Protein AF-A0A3K0WCW9-F1 (afdb_monomer_lite)

Sequence (124 aa):
MSNPCPSTFLDKNRIIAAELNITNNEKKYSPGSNFAKWMLQEIKRLIANIMSGSRSVNTEILNYFHPMPGTENNGNRTWMAATGEDEYIEIKQTGDKSFNITLVGRDKRLRKETPYSGVAVATI

Structure (mmCIF, N/CA/C/O backbone):
data_AF-A0A3K0WCW9-F1
#
_entry.id   AF-A0A3K0WCW9-F1
#
loop_
_atom_site.group_PDB
_atom_site.id
_atom_site.type_symbol
_atom_site.label_atom_id
_atom_site.label_alt_id
_atom_site.label_comp_id
_atom_site.label_asym_id
_atom_site.label_entity_id
_atom_site.label_seq_id
_atom_site.pdbx_PDB_ins_code
_atom_site.Cartn_x
_atom_site.Cartn_y
_atom_site.Cartn_z
_atom_site.occupancy
_atom_site.B_iso_or_equiv
_atom_site.auth_seq_id
_atom_site.auth_comp_id
_atom_site.auth_asym_id
_atom_site.auth_atom_id
_atom_site.pdbx_PDB_model_num
ATOM 1 N N . MET A 1 1 ? -2.046 -29.946 -18.911 1.00 36.81 1 MET A N 1
ATOM 2 C CA . MET A 1 1 ? -2.259 -28.508 -18.647 1.00 36.81 1 MET A CA 1
ATOM 3 C C . MET A 1 1 ? -1.530 -28.182 -17.363 1.00 36.81 1 MET A C 1
ATOM 5 O O . MET A 1 1 ? -1.885 -28.724 -16.326 1.00 36.81 1 MET A O 1
ATOM 9 N N . SER A 1 2 ? -0.439 -27.431 -17.455 1.00 39.22 2 SER A N 1
ATOM 10 C CA . SER A 1 2 ? 0.373 -27.057 -16.299 1.00 39.22 2 SER A CA 1
ATOM 11 C C . SER A 1 2 ? -0.433 -26.092 -15.434 1.00 39.22 2 SER A C 1
ATOM 13 O O . SER A 1 2 ? -0.865 -25.055 -15.933 1.00 39.22 2 SER A O 1
ATOM 15 N N . ASN A 1 3 ? -0.665 -26.444 -14.168 1.00 33.50 3 ASN A N 1
ATOM 16 C CA . ASN A 1 3 ? -1.184 -25.508 -13.173 1.00 33.50 3 ASN A CA 1
ATOM 17 C C . ASN A 1 3 ? -0.307 -24.247 -13.208 1.00 33.50 3 ASN A C 1
ATOM 19 O O . ASN A 1 3 ? 0.907 -24.385 -13.025 1.00 33.50 3 ASN A O 1
ATOM 23 N N . PRO A 1 4 ? -0.852 -23.040 -13.445 1.00 46.59 4 PRO A N 1
ATOM 24 C CA . PRO A 1 4 ? -0.078 -21.841 -13.193 1.00 46.59 4 PRO A CA 1
ATOM 25 C C . PRO A 1 4 ? 0.232 -21.856 -11.696 1.00 46.59 4 PRO A C 1
ATOM 27 O O . PRO A 1 4 ? -0.680 -21.920 -10.869 1.00 46.59 4 PRO A O 1
ATOM 30 N N . CYS A 1 5 ? 1.522 -21.910 -11.355 1.00 45.34 5 CYS A N 1
ATOM 31 C CA . CYS A 1 5 ? 2.004 -21.776 -9.985 1.00 45.34 5 CYS A CA 1
ATOM 32 C C . CYS A 1 5 ? 1.230 -20.658 -9.273 1.00 45.34 5 CYS A C 1
ATOM 34 O O . CYS A 1 5 ? 0.924 -19.652 -9.921 1.00 45.34 5 CYS A O 1
ATOM 36 N N . PRO A 1 6 ? 0.926 -20.782 -7.967 1.00 50.38 6 PRO A N 1
ATOM 37 C CA . PRO A 1 6 ? 0.345 -19.672 -7.231 1.00 50.38 6 PRO A CA 1
ATOM 38 C C . PRO A 1 6 ? 1.286 -18.478 -7.388 1.00 50.38 6 PRO A C 1
ATOM 40 O O . PRO A 1 6 ? 2.411 -18.496 -6.891 1.00 50.38 6 PRO A O 1
ATOM 43 N N . SER A 1 7 ? 0.841 -17.488 -8.163 1.00 56.78 7 SER A N 1
ATOM 44 C CA . SER A 1 7 ? 1.615 -16.298 -8.510 1.00 56.78 7 SER A CA 1
ATOM 45 C C . SER A 1 7 ? 2.150 -15.687 -7.221 1.00 56.78 7 SER A C 1
ATOM 47 O O . SER A 1 7 ? 1.362 -15.363 -6.320 1.00 56.78 7 SER A O 1
ATOM 49 N N . THR A 1 8 ? 3.469 -15.578 -7.116 1.00 68.50 8 THR A N 1
ATOM 50 C CA . THR A 1 8 ? 4.125 -15.030 -5.933 1.00 68.50 8 THR A CA 1
ATOM 51 C C . THR A 1 8 ? 3.798 -13.541 -5.786 1.00 68.50 8 THR A C 1
ATOM 53 O O . THR A 1 8 ? 3.226 -12.917 -6.683 1.00 68.50 8 THR A O 1
ATOM 56 N N . PHE A 1 9 ? 4.160 -12.949 -4.642 1.00 68.81 9 PHE A N 1
ATOM 57 C CA . PHE A 1 9 ? 4.037 -11.504 -4.413 1.00 68.81 9 PHE A CA 1
ATOM 58 C C . PHE A 1 9 ? 4.607 -10.696 -5.596 1.00 68.81 9 PHE A C 1
ATOM 60 O O . PHE A 1 9 ? 3.964 -9.781 -6.107 1.00 68.81 9 PHE A O 1
ATOM 67 N N . LEU A 1 10 ? 5.809 -11.062 -6.042 1.00 74.06 10 LEU A N 1
ATOM 68 C CA . LEU A 1 10 ? 6.546 -10.337 -7.074 1.00 74.06 10 LEU A CA 1
ATOM 69 C C . LEU A 1 10 ? 5.910 -10.491 -8.457 1.00 74.06 10 LEU A C 1
ATOM 71 O O . LEU A 1 10 ? 5.898 -9.533 -9.223 1.00 74.06 10 LEU A O 1
ATOM 75 N N . ASP A 1 11 ? 5.319 -11.650 -8.755 1.00 77.25 11 ASP A N 1
ATOM 76 C CA . ASP A 1 11 ? 4.668 -11.883 -10.048 1.00 77.25 11 ASP A CA 1
ATOM 77 C C . ASP A 1 11 ? 3.465 -10.951 -10.244 1.00 77.25 11 ASP A C 1
ATOM 79 O O . ASP A 1 11 ? 3.306 -10.358 -11.308 1.00 77.25 11 ASP A O 1
ATOM 83 N N . LYS A 1 12 ? 2.652 -10.744 -9.196 1.00 76.62 12 LYS A N 1
ATOM 84 C CA . LYS A 1 12 ? 1.528 -9.792 -9.245 1.00 76.62 12 LYS A CA 1
ATOM 85 C C . LYS A 1 12 ? 2.006 -8.351 -9.354 1.00 76.62 12 LYS A C 1
ATOM 87 O O . LYS A 1 12 ? 1.451 -7.596 -10.146 1.00 76.62 12 LYS A O 1
ATOM 92 N N . ASN A 1 13 ? 3.044 -7.984 -8.600 1.00 80.38 13 ASN A N 1
ATOM 93 C CA . ASN A 1 13 ? 3.609 -6.640 -8.678 1.00 80.38 13 ASN A CA 1
ATOM 94 C C . ASN A 1 13 ? 4.095 -6.320 -10.096 1.00 80.38 13 ASN A C 1
ATOM 96 O O . ASN A 1 13 ? 3.825 -5.237 -10.598 1.00 80.38 13 ASN A O 1
ATOM 100 N N . ARG A 1 14 ? 4.745 -7.275 -10.770 1.00 81.06 14 ARG A N 1
ATOM 101 C CA . ARG A 1 14 ? 5.211 -7.112 -12.154 1.00 81.06 14 ARG A CA 1
ATOM 102 C C . ARG A 1 14 ? 4.067 -6.967 -13.152 1.00 81.06 14 ARG A C 1
ATOM 104 O O . ARG A 1 14 ? 4.167 -6.140 -14.051 1.00 81.06 14 ARG A O 1
ATOM 111 N N . ILE A 1 15 ? 2.972 -7.713 -12.977 1.00 82.00 15 ILE A N 1
ATOM 112 C CA . ILE A 1 15 ? 1.761 -7.558 -13.803 1.00 82.00 15 ILE A CA 1
ATOM 113 C C . ILE A 1 15 ? 1.181 -6.149 -13.631 1.00 82.00 15 ILE A C 1
ATOM 115 O O . ILE A 1 15 ? 0.992 -5.446 -14.618 1.00 82.00 15 ILE A O 1
ATOM 119 N N . ILE A 1 16 ? 0.988 -5.699 -12.389 1.00 79.19 16 ILE A N 1
ATOM 120 C CA . ILE A 1 16 ? 0.469 -4.354 -12.093 1.00 79.19 16 ILE A CA 1
ATOM 121 C C . ILE A 1 16 ? 1.429 -3.278 -12.618 1.00 79.19 16 ILE A C 1
ATOM 123 O O . ILE A 1 16 ? 1.005 -2.285 -13.203 1.00 79.19 16 ILE A O 1
ATOM 127 N N . ALA A 1 17 ? 2.738 -3.473 -12.455 1.00 80.94 17 ALA A N 1
ATOM 128 C CA . ALA A 1 17 ? 3.747 -2.559 -12.970 1.00 80.94 17 ALA A CA 1
ATOM 129 C C . ALA A 1 17 ? 3.700 -2.453 -14.501 1.00 80.94 17 ALA A C 1
ATOM 131 O O . ALA A 1 17 ? 3.877 -1.357 -15.035 1.00 80.94 17 ALA A O 1
ATOM 132 N N . ALA A 1 18 ? 3.418 -3.553 -15.203 1.00 83.12 18 ALA A N 1
ATOM 133 C CA . ALA A 1 18 ? 3.206 -3.551 -16.644 1.00 83.12 18 ALA A CA 1
ATOM 134 C C . ALA A 1 18 ? 1.904 -2.826 -17.032 1.00 83.12 18 ALA A C 1
ATOM 136 O O . ALA A 1 18 ? 1.937 -1.968 -17.912 1.00 83.12 18 ALA A O 1
ATOM 137 N N . GLU A 1 19 ? 0.788 -3.097 -16.347 1.00 83.50 19 GLU A N 1
ATOM 138 C CA . GLU A 1 19 ? -0.504 -2.422 -16.571 1.00 83.50 19 GLU A CA 1
ATOM 139 C C . GLU A 1 19 ? -0.410 -0.904 -16.360 1.00 83.50 19 GLU A C 1
ATOM 141 O O . GLU A 1 19 ? -0.919 -0.116 -17.156 1.00 83.50 19 GLU A O 1
ATOM 146 N N . LEU A 1 20 ? 0.304 -0.482 -15.315 1.00 81.69 20 LEU A N 1
ATOM 147 C CA . LEU A 1 20 ? 0.560 0.923 -14.996 1.00 81.69 20 LEU A CA 1
ATOM 148 C C . LEU A 1 20 ? 1.706 1.533 -15.817 1.00 81.69 20 LEU A C 1
ATOM 150 O O . LEU A 1 20 ? 2.051 2.702 -15.620 1.00 81.69 20 LEU A O 1
ATOM 154 N N . ASN A 1 21 ? 2.302 0.761 -16.729 1.00 85.19 21 ASN A N 1
ATOM 155 C CA . ASN A 1 21 ? 3.412 1.168 -17.580 1.00 85.19 21 ASN A CA 1
ATOM 156 C C . ASN A 1 21 ? 4.586 1.788 -16.788 1.00 85.19 21 ASN A C 1
ATOM 158 O O . ASN A 1 21 ? 5.186 2.790 -17.196 1.00 85.19 21 ASN A O 1
ATOM 162 N N . ILE A 1 22 ? 4.889 1.212 -15.621 1.00 83.81 22 ILE A N 1
ATOM 163 C CA . ILE A 1 22 ? 5.895 1.711 -14.677 1.00 83.81 22 ILE A CA 1
ATOM 164 C C . ILE A 1 22 ? 7.288 1.689 -15.294 1.00 83.81 22 ILE A C 1
ATOM 166 O O . ILE A 1 22 ? 8.022 2.655 -15.118 1.00 83.81 22 ILE A O 1
ATOM 170 N N . THR A 1 23 ? 7.646 0.651 -16.053 1.00 80.69 23 THR A N 1
ATOM 171 C CA . THR A 1 23 ? 8.964 0.538 -16.704 1.00 80.69 23 THR A CA 1
ATOM 172 C C . THR A 1 23 ? 9.267 1.752 -17.585 1.00 80.69 23 THR A C 1
ATOM 174 O O . THR A 1 23 ? 10.364 2.298 -17.538 1.00 80.69 23 THR A O 1
ATOM 177 N N . ASN A 1 24 ? 8.269 2.260 -18.314 1.00 84.81 24 ASN A N 1
ATOM 178 C CA . ASN A 1 24 ? 8.424 3.457 -19.146 1.00 84.81 24 ASN A CA 1
ATOM 179 C C . ASN A 1 24 ? 8.270 4.775 -18.358 1.00 84.81 24 ASN A C 1
ATOM 181 O O . ASN A 1 24 ? 8.485 5.854 -18.904 1.00 84.81 24 ASN A O 1
ATOM 185 N N . ASN A 1 25 ? 7.906 4.706 -17.075 1.00 84.56 25 ASN A N 1
ATOM 186 C CA . ASN A 1 25 ? 7.661 5.846 -16.190 1.00 84.56 25 ASN A CA 1
ATOM 187 C C . ASN A 1 25 ? 8.431 5.727 -14.865 1.00 84.56 25 ASN A C 1
ATOM 189 O O . ASN A 1 25 ? 7.993 6.259 -13.845 1.00 84.56 25 ASN A O 1
ATOM 193 N N . GLU A 1 26 ? 9.590 5.064 -14.863 1.00 81.31 26 GLU A N 1
ATOM 194 C CA . GLU A 1 26 ? 10.324 4.687 -13.646 1.00 81.31 26 GLU A CA 1
ATOM 195 C C . GLU A 1 26 ? 10.552 5.882 -12.704 1.00 81.31 26 GLU A C 1
ATOM 197 O O . GLU A 1 26 ? 10.304 5.802 -11.502 1.00 81.31 26 GLU A O 1
ATOM 202 N N . LYS A 1 27 ? 10.902 7.053 -13.257 1.00 83.62 27 LYS A N 1
ATOM 203 C CA . LYS A 1 27 ? 11.072 8.297 -12.485 1.00 83.62 27 LYS A CA 1
ATOM 204 C C . LYS A 1 27 ? 9.819 8.696 -11.704 1.00 83.62 27 LYS A C 1
ATOM 206 O O . LYS A 1 27 ? 9.943 9.140 -10.562 1.00 83.62 27 LYS A O 1
ATOM 211 N N . LYS A 1 28 ? 8.631 8.551 -12.305 1.00 86.25 28 LYS A N 1
ATOM 212 C CA . LYS A 1 28 ? 7.347 8.880 -11.672 1.00 86.25 28 LYS A CA 1
ATOM 213 C C . LYS A 1 28 ? 7.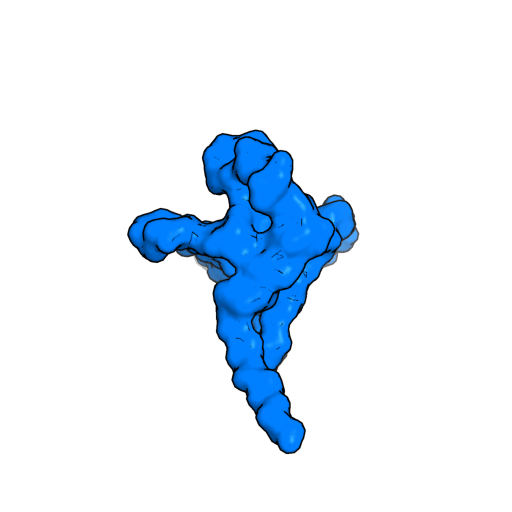063 7.943 -10.508 1.00 86.25 28 LYS A C 1
ATOM 215 O O . LYS A 1 28 ? 6.553 8.416 -9.509 1.00 86.25 28 LYS A O 1
ATOM 220 N N . TYR A 1 29 ? 7.361 6.654 -10.629 1.00 82.62 29 TYR A N 1
ATOM 221 C CA . TYR A 1 29 ? 6.973 5.671 -9.615 1.00 82.62 29 TYR A CA 1
ATOM 222 C C . TYR A 1 29 ? 8.044 5.443 -8.550 1.00 82.62 29 TYR A C 1
ATOM 224 O O . TYR A 1 29 ? 7.682 5.066 -7.443 1.00 82.62 29 TYR A O 1
ATOM 232 N N . SER A 1 30 ? 9.311 5.775 -8.828 1.00 79.50 30 SER A N 1
ATOM 233 C CA . SER A 1 30 ? 10.441 5.559 -7.916 1.00 79.50 30 SER A CA 1
ATOM 234 C C . SER A 1 30 ? 10.139 5.938 -6.449 1.00 79.50 30 SER A C 1
ATOM 236 O O . SER A 1 30 ? 9.481 6.957 -6.212 1.00 79.50 30 SER A O 1
ATOM 238 N N . PRO A 1 31 ? 10.654 5.214 -5.435 1.00 70.81 31 PRO A N 1
ATOM 239 C CA . PRO A 1 31 ? 10.308 5.407 -4.020 1.00 70.81 31 PRO A CA 1
ATOM 240 C C . PRO A 1 31 ? 10.601 6.816 -3.481 1.00 70.81 31 PRO A C 1
ATOM 242 O O . PRO A 1 31 ? 10.023 7.247 -2.484 1.00 70.81 31 PRO A O 1
ATOM 245 N N . GLY A 1 32 ? 11.498 7.558 -4.141 1.00 74.38 32 GLY A N 1
ATOM 246 C CA . GLY A 1 32 ? 11.827 8.949 -3.820 1.00 74.38 32 GLY A CA 1
ATOM 247 C C . GLY A 1 32 ? 10.983 10.003 -4.547 1.00 74.38 32 GLY A C 1
ATOM 248 O O . GLY A 1 32 ? 11.043 11.183 -4.177 1.00 74.38 32 GLY A O 1
ATOM 249 N N . SER A 1 33 ? 10.208 9.605 -5.556 1.00 83.75 33 SER A N 1
ATOM 250 C CA . SER A 1 33 ? 9.380 10.497 -6.366 1.00 83.75 33 SER A CA 1
ATOM 251 C C . SER A 1 33 ? 8.284 11.179 -5.545 1.00 83.75 33 SER A C 1
ATOM 253 O O . SER A 1 33 ? 7.821 10.678 -4.516 1.00 83.75 33 SER A O 1
ATOM 255 N N . ASN A 1 34 ? 7.820 12.331 -6.032 1.00 89.19 34 ASN A N 1
ATOM 256 C CA . ASN A 1 34 ? 6.675 13.017 -5.432 1.00 89.19 34 ASN A CA 1
ATOM 257 C C . ASN A 1 34 ? 5.411 12.155 -5.478 1.00 89.19 34 ASN A C 1
ATOM 259 O O . ASN A 1 34 ? 4.622 12.187 -4.540 1.00 89.19 34 ASN A O 1
ATOM 263 N N . PHE A 1 35 ? 5.240 11.358 -6.533 1.00 86.12 35 PHE A N 1
ATOM 264 C CA . PHE A 1 35 ? 4.069 10.510 -6.694 1.00 86.12 35 PHE A CA 1
ATOM 265 C C . PHE A 1 35 ? 4.084 9.313 -5.730 1.00 86.12 35 PHE A C 1
ATOM 267 O O . PHE A 1 35 ? 3.073 9.071 -5.082 1.00 86.12 35 PHE A O 1
ATOM 274 N N . ALA A 1 36 ? 5.218 8.630 -5.527 1.00 82.19 36 ALA A N 1
ATOM 275 C CA . ALA A 1 36 ? 5.324 7.562 -4.523 1.00 82.19 36 ALA A CA 1
ATOM 276 C C . ALA A 1 36 ? 5.125 8.084 -3.090 1.00 82.19 36 ALA A C 1
ATOM 278 O O . ALA A 1 36 ? 4.439 7.458 -2.279 1.00 82.19 36 ALA A O 1
ATOM 279 N N . LYS A 1 37 ? 5.674 9.269 -2.781 1.00 85.94 37 LYS A N 1
ATOM 280 C CA . LYS A 1 37 ? 5.454 9.947 -1.492 1.00 85.94 37 LYS A CA 1
ATOM 281 C C . LYS A 1 37 ? 3.985 10.316 -1.287 1.00 85.94 37 LYS A C 1
ATOM 283 O O . LYS A 1 37 ? 3.451 10.082 -0.203 1.00 85.94 37 LYS A O 1
ATOM 288 N N . TRP A 1 38 ? 3.346 10.869 -2.318 1.00 88.50 38 TRP A N 1
ATOM 289 C CA . TRP A 1 38 ? 1.921 11.193 -2.312 1.00 88.50 38 TRP A CA 1
ATOM 290 C C . TRP A 1 38 ? 1.069 9.937 -2.118 1.00 88.50 38 TRP A C 1
ATOM 292 O O . TRP A 1 38 ? 0.223 9.918 -1.228 1.00 88.50 38 TRP A O 1
ATOM 302 N N . MET A 1 39 ? 1.361 8.862 -2.855 1.00 86.94 39 MET A N 1
ATOM 303 C CA . MET A 1 39 ? 0.673 7.581 -2.721 1.00 86.94 39 MET A CA 1
ATOM 304 C C . MET A 1 39 ? 0.757 7.095 -1.274 1.00 86.94 39 MET A C 1
ATOM 306 O O . MET A 1 39 ? -0.272 6.948 -0.629 1.00 86.94 39 MET A O 1
ATOM 310 N N . LEU A 1 40 ? 1.959 6.980 -0.698 1.00 85.25 40 LEU A N 1
ATOM 311 C CA . LEU A 1 40 ? 2.130 6.586 0.705 1.00 85.25 40 LEU A CA 1
ATOM 312 C C . LEU A 1 40 ? 1.329 7.469 1.681 1.00 85.25 40 LEU A C 1
ATOM 314 O O . LEU A 1 40 ? 0.810 6.964 2.676 1.00 85.25 40 LEU A O 1
ATOM 318 N N . GLN A 1 41 ? 1.226 8.777 1.438 1.00 87.81 41 GLN A N 1
ATOM 319 C CA . GLN A 1 41 ? 0.440 9.678 2.283 1.00 87.81 41 GLN A CA 1
ATOM 320 C C . GLN A 1 41 ? -1.066 9.401 2.190 1.00 87.81 41 GLN A C 1
ATOM 322 O O . GLN A 1 41 ? -1.735 9.345 3.223 1.00 87.81 41 GLN A O 1
ATOM 327 N N . GLU A 1 42 ? -1.596 9.189 0.989 1.00 88.56 42 GLU A N 1
ATOM 328 C CA . GLU A 1 42 ? -3.007 8.854 0.775 1.00 88.56 42 GLU A CA 1
ATOM 329 C C . GLU A 1 42 ? -3.372 7.487 1.373 1.00 88.56 42 GLU A C 1
ATOM 331 O O . GLU A 1 42 ? -4.432 7.345 1.978 1.00 88.56 42 GLU A O 1
ATOM 336 N N . ILE A 1 43 ? -2.459 6.511 1.337 1.00 87.62 43 ILE A N 1
ATOM 337 C CA . ILE A 1 43 ? -2.624 5.218 2.026 1.00 87.62 43 ILE A CA 1
ATOM 338 C C . ILE A 1 43 ? -2.789 5.417 3.532 1.00 87.62 43 ILE A C 1
ATOM 340 O O . ILE A 1 43 ? -3.682 4.847 4.162 1.00 87.62 43 ILE A O 1
ATOM 344 N N . LYS A 1 44 ? -1.935 6.256 4.124 1.00 87.38 44 LYS A N 1
ATOM 345 C CA . LYS A 1 44 ? -2.008 6.577 5.554 1.00 87.38 44 LYS A CA 1
ATOM 346 C C . LYS A 1 44 ? -3.314 7.287 5.903 1.00 87.38 44 LYS A C 1
ATOM 348 O O . LYS A 1 44 ? -3.899 6.991 6.942 1.00 87.38 44 LYS A O 1
ATOM 353 N N . ARG A 1 45 ? -3.786 8.194 5.037 1.00 87.50 45 ARG A N 1
ATOM 354 C CA . ARG A 1 45 ? -5.086 8.868 5.191 1.00 87.50 45 ARG A CA 1
ATOM 355 C C . ARG A 1 45 ? -6.239 7.872 5.123 1.00 87.50 45 ARG A C 1
ATOM 357 O O . ARG A 1 45 ? -7.090 7.891 6.006 1.00 87.50 45 ARG A O 1
ATOM 364 N N . LEU A 1 46 ? -6.233 6.969 4.142 1.00 86.25 46 LEU A N 1
ATOM 365 C CA . LEU A 1 46 ? -7.222 5.899 4.011 1.00 86.25 46 LEU A CA 1
ATOM 366 C C . LEU A 1 46 ? -7.314 5.066 5.299 1.00 86.25 46 LEU A C 1
ATOM 368 O O . LEU A 1 46 ? -8.406 4.892 5.834 1.00 86.25 46 LEU A O 1
ATOM 372 N N . ILE A 1 47 ? -6.179 4.616 5.839 1.00 85.75 47 ILE A N 1
ATOM 373 C CA . ILE A 1 47 ? -6.146 3.830 7.082 1.00 85.75 47 ILE A CA 1
ATOM 374 C C . I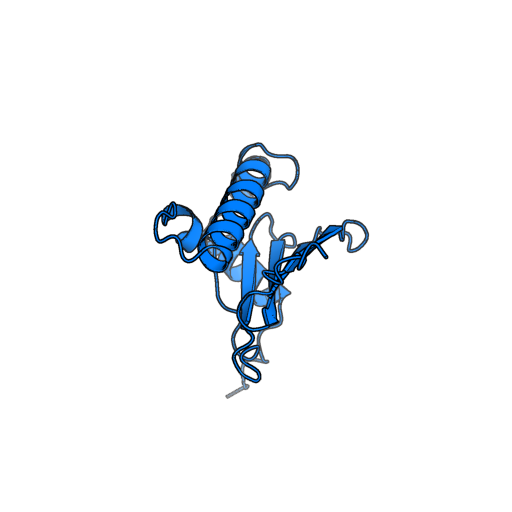LE A 1 47 ? -6.665 4.646 8.275 1.00 85.75 47 ILE A C 1
ATOM 376 O O . ILE A 1 47 ? -7.494 4.152 9.037 1.00 85.75 47 ILE A O 1
ATOM 380 N N . ALA A 1 48 ? -6.252 5.908 8.424 1.00 86.56 48 ALA A N 1
ATOM 381 C CA . ALA A 1 48 ? -6.763 6.788 9.479 1.00 86.56 48 ALA A CA 1
ATOM 382 C C . ALA A 1 48 ? -8.287 6.994 9.394 1.00 86.56 48 ALA A C 1
ATOM 384 O O . ALA A 1 48 ? -8.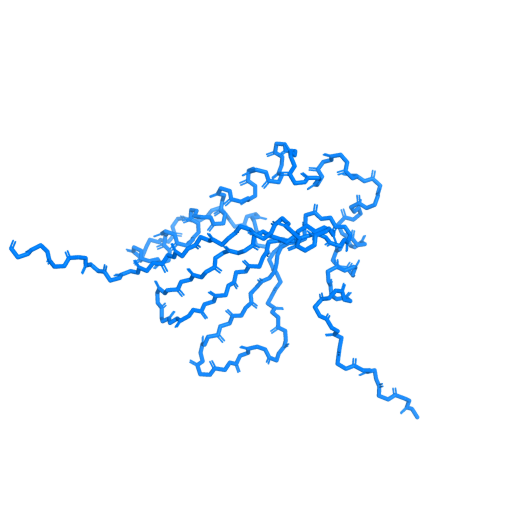982 6.984 10.416 1.00 86.56 48 ALA A O 1
ATOM 385 N N . ASN A 1 49 ? -8.825 7.118 8.181 1.00 85.00 49 ASN A N 1
ATOM 386 C CA . ASN A 1 49 ? -10.262 7.228 7.949 1.00 85.00 49 ASN A CA 1
ATOM 387 C C . ASN A 1 49 ? -11.003 5.936 8.321 1.00 85.00 49 ASN A C 1
ATOM 389 O O . ASN A 1 49 ? -11.996 6.000 9.043 1.00 85.00 49 ASN A O 1
ATOM 393 N N . ILE A 1 50 ? -10.483 4.767 7.929 1.00 82.38 50 ILE A N 1
ATOM 394 C CA . ILE A 1 50 ? -11.041 3.465 8.336 1.00 82.38 50 ILE A CA 1
ATOM 395 C C . ILE A 1 50 ? -11.054 3.334 9.867 1.00 82.38 50 ILE A C 1
ATOM 397 O O . ILE A 1 50 ? -12.074 2.961 10.451 1.00 82.38 50 ILE A O 1
ATOM 401 N N . MET A 1 51 ? -9.951 3.684 10.538 1.00 84.50 51 MET A N 1
ATOM 402 C CA . MET A 1 51 ? -9.850 3.601 12.000 1.00 84.50 51 MET A CA 1
ATOM 403 C C . MET A 1 51 ? -10.879 4.506 12.701 1.00 84.50 51 MET A C 1
ATOM 405 O O . MET A 1 51 ? -11.562 4.058 13.628 1.00 84.50 51 MET A O 1
ATOM 409 N N . SER A 1 52 ? -11.041 5.742 12.215 1.00 84.12 52 SER A N 1
ATOM 410 C CA . SER A 1 52 ? -11.986 6.738 12.750 1.00 84.12 52 SER A CA 1
ATOM 411 C C . SER A 1 52 ? -13.452 6.508 12.357 1.00 84.12 52 SER A C 1
ATOM 413 O O . SER A 1 52 ? -14.332 7.172 12.896 1.00 84.12 52 SER A O 1
ATOM 415 N N . GLY A 1 53 ? -13.743 5.572 11.445 1.00 82.12 53 GLY A N 1
ATOM 416 C CA . GLY A 1 53 ? -15.093 5.361 10.908 1.00 82.12 53 GLY A CA 1
ATOM 417 C C . GLY A 1 53 ? -15.549 6.443 9.917 1.00 82.12 53 GLY A C 1
ATOM 418 O O . GLY A 1 53 ? -16.729 6.502 9.568 1.00 82.12 53 GLY A O 1
ATOM 419 N N . SER A 1 54 ? -14.629 7.296 9.461 1.00 79.25 54 SER A N 1
ATOM 420 C CA . SER A 1 54 ? -14.886 8.331 8.459 1.00 79.25 54 SER A CA 1
ATOM 421 C C . SER A 1 54 ? -15.046 7.724 7.061 1.00 79.25 54 SER A C 1
ATOM 423 O O . SER A 1 54 ? -14.372 6.758 6.705 1.00 79.25 54 SER A O 1
ATOM 425 N N . ARG A 1 55 ? -15.926 8.313 6.239 1.00 67.62 55 ARG A N 1
ATOM 426 C CA . ARG A 1 55 ? -16.213 7.862 4.860 1.00 67.62 55 ARG A CA 1
ATOM 427 C C . ARG A 1 55 ? -15.561 8.718 3.769 1.00 67.62 55 ARG A C 1
ATOM 429 O O . ARG A 1 55 ? -15.752 8.435 2.592 1.00 67.62 55 ARG A O 1
ATOM 436 N N . SER A 1 56 ? -14.820 9.766 4.132 1.00 71.44 56 SER A N 1
ATOM 437 C CA . SER A 1 56 ? -14.192 10.663 3.154 1.00 71.44 56 SER A CA 1
ATOM 438 C C . SER A 1 56 ? -12.820 10.133 2.750 1.00 71.44 56 SER A C 1
ATOM 440 O O . SER A 1 56 ? -11.862 10.249 3.509 1.00 71.44 56 SER A O 1
ATOM 442 N N . VAL A 1 57 ? -12.719 9.520 1.572 1.00 69.06 57 VAL A N 1
ATOM 443 C CA . VAL A 1 57 ? -11.475 8.947 1.044 1.00 69.06 57 VAL A CA 1
ATOM 444 C C . VAL A 1 57 ? -11.316 9.387 -0.407 1.00 69.06 57 VAL A C 1
ATOM 446 O O . VAL A 1 57 ? -12.274 9.309 -1.173 1.00 69.06 57 VAL A O 1
ATOM 449 N N . ASN A 1 58 ? -10.110 9.805 -0.807 1.00 77.44 58 ASN A N 1
ATOM 450 C CA . ASN A 1 58 ? -9.790 9.913 -2.227 1.00 77.44 58 ASN A CA 1
ATOM 451 C C . ASN A 1 58 ? -9.765 8.502 -2.836 1.00 77.44 58 ASN A C 1
ATOM 453 O O . ASN A 1 58 ? -8.843 7.729 -2.585 1.00 77.44 58 ASN A O 1
ATOM 457 N N . THR A 1 59 ? -10.779 8.156 -3.624 1.00 74.69 59 THR A N 1
ATOM 458 C CA . THR A 1 59 ? -10.911 6.823 -4.223 1.00 74.69 59 THR A CA 1
ATOM 459 C C . THR A 1 59 ? -9.969 6.590 -5.401 1.00 74.69 59 THR A C 1
ATOM 461 O O . THR A 1 59 ? -9.809 5.446 -5.810 1.00 74.69 59 THR A O 1
ATOM 464 N N . GLU A 1 60 ? -9.302 7.621 -5.934 1.00 80.06 60 GLU A N 1
ATOM 465 C CA . GLU A 1 60 ? -8.328 7.468 -7.026 1.00 80.06 60 GLU A CA 1
ATOM 466 C C . GLU A 1 60 ? -7.157 6.567 -6.632 1.00 80.06 60 GLU A C 1
ATOM 468 O O . GLU A 1 60 ? -6.594 5.879 -7.485 1.00 80.06 60 GLU A O 1
ATOM 473 N N . ILE A 1 61 ? -6.807 6.521 -5.338 1.00 78.62 61 ILE A N 1
ATOM 474 C CA . ILE A 1 61 ? -5.744 5.631 -4.875 1.00 78.62 61 ILE A CA 1
ATOM 475 C C . ILE A 1 61 ? -6.126 4.151 -4.972 1.00 78.62 61 ILE A C 1
ATOM 477 O O . ILE A 1 61 ? -5.244 3.301 -5.074 1.00 78.62 61 ILE A O 1
ATOM 481 N N . LEU A 1 62 ? -7.424 3.830 -5.003 1.00 77.00 62 LEU A N 1
ATOM 482 C CA . LEU A 1 62 ? -7.893 2.449 -5.098 1.00 77.00 62 LEU A CA 1
ATOM 483 C C . LEU A 1 62 ? -7.482 1.786 -6.418 1.00 77.00 62 LEU A C 1
ATOM 485 O O . LEU A 1 62 ? -7.308 0.575 -6.449 1.00 77.00 62 LEU A O 1
ATOM 489 N N . ASN A 1 63 ? -7.233 2.570 -7.472 1.00 77.25 63 ASN A N 1
ATOM 490 C CA . ASN A 1 63 ? -6.734 2.068 -8.757 1.00 77.25 63 ASN A CA 1
ATOM 491 C C . ASN A 1 63 ? -5.319 1.480 -8.673 1.00 77.25 63 ASN A C 1
ATOM 493 O O . ASN A 1 63 ? -4.897 0.777 -9.582 1.00 77.25 63 ASN A O 1
ATOM 497 N N . TYR A 1 64 ? -4.584 1.796 -7.606 1.00 74.25 64 TYR A N 1
ATOM 498 C CA . TYR A 1 64 ? -3.246 1.271 -7.344 1.00 74.25 64 TYR A CA 1
ATOM 499 C C . TYR A 1 64 ? -3.270 0.163 -6.290 1.00 74.25 64 TYR A C 1
ATOM 501 O O . TYR A 1 64 ? -2.227 -0.405 -5.989 1.00 74.25 64 TYR A O 1
ATOM 509 N N . PHE A 1 65 ? -4.432 -0.116 -5.694 1.00 76.00 65 PHE A N 1
ATOM 510 C CA . PHE A 1 65 ? -4.590 -1.069 -4.607 1.00 76.00 65 PHE A CA 1
ATOM 511 C C . PHE A 1 65 ? -5.141 -2.377 -5.118 1.00 76.00 65 PHE A C 1
ATOM 513 O O . PHE A 1 65 ? -6.297 -2.471 -5.524 1.00 76.00 65 PHE A O 1
ATOM 520 N N . HIS A 1 66 ? -4.342 -3.421 -4.975 1.00 76.31 66 HIS A N 1
ATOM 521 C CA . HIS A 1 66 ? -4.757 -4.746 -5.388 1.00 76.31 66 HIS A CA 1
ATOM 522 C C . HIS A 1 66 ? -4.778 -5.663 -4.165 1.00 76.31 66 HIS A C 1
ATOM 524 O O . HIS A 1 66 ? -3.769 -5.756 -3.451 1.00 76.31 66 HIS A O 1
ATOM 530 N N . PRO A 1 67 ? -5.923 -6.312 -3.864 1.00 73.94 67 PRO A N 1
ATOM 531 C CA . PRO A 1 67 ? -5.969 -7.309 -2.810 1.00 73.94 67 PRO A CA 1
ATOM 532 C C . PRO A 1 67 ? -5.048 -8.460 -3.192 1.00 73.94 67 PRO A C 1
ATOM 534 O O . PRO A 1 67 ? -4.895 -8.786 -4.369 1.00 73.94 67 PRO A O 1
ATOM 537 N N . MET A 1 68 ? -4.434 -9.093 -2.201 1.00 74.06 68 MET A N 1
ATOM 538 C CA . MET A 1 68 ? -3.579 -10.241 -2.434 1.00 74.06 68 MET A CA 1
ATOM 539 C C . MET A 1 68 ? -4.404 -11.537 -2.338 1.00 74.06 68 MET A C 1
ATOM 541 O O . MET A 1 68 ? -4.775 -11.936 -1.229 1.00 74.06 68 MET A O 1
ATOM 545 N N . PRO A 1 69 ? -4.678 -12.231 -3.467 1.00 63.47 69 PRO A N 1
ATOM 546 C CA . PRO A 1 69 ? -5.359 -13.520 -3.445 1.00 63.47 69 PRO A 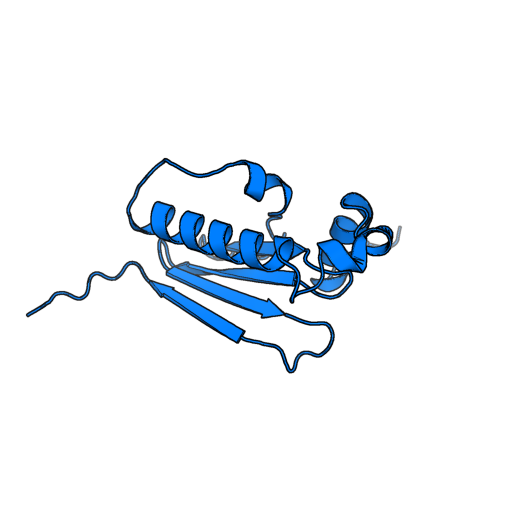CA 1
ATOM 547 C C . PRO A 1 69 ? -4.695 -14.502 -2.484 1.00 63.47 69 PRO A C 1
ATOM 549 O O . PRO A 1 69 ? -3.469 -14.627 -2.499 1.00 63.47 69 PRO A O 1
ATOM 552 N N . GLY A 1 70 ? -5.504 -15.192 -1.679 1.00 62.06 70 GLY A N 1
ATOM 553 C CA . GLY A 1 70 ? -5.035 -16.199 -0.725 1.00 62.06 70 GLY A CA 1
ATOM 554 C C . GLY A 1 70 ? -4.466 -15.644 0.585 1.00 62.06 70 GLY A C 1
ATOM 555 O O . GLY A 1 70 ? -3.994 -16.428 1.400 1.00 62.06 70 GLY A O 1
ATOM 556 N N . THR A 1 71 ? -4.511 -14.325 0.813 1.00 61.66 71 THR A N 1
ATOM 557 C CA . THR A 1 71 ? -4.154 -13.727 2.120 1.00 61.66 71 THR A CA 1
ATOM 558 C C . THR A 1 71 ? -5.339 -13.504 3.043 1.00 61.66 71 THR A C 1
ATOM 560 O O . THR A 1 71 ? -5.159 -13.025 4.158 1.00 61.66 71 THR A O 1
ATOM 563 N N . GLU A 1 72 ? -6.538 -13.864 2.593 1.00 63.22 72 GLU A N 1
ATOM 564 C CA . GLU A 1 72 ? -7.757 -13.787 3.382 1.00 63.22 72 GLU A CA 1
ATOM 565 C C . GLU A 1 72 ? -7.714 -14.881 4.451 1.00 63.22 72 GLU A C 1
ATOM 567 O O . GLU A 1 72 ? -8.087 -16.026 4.210 1.00 63.22 72 GLU A O 1
ATOM 572 N N . ASN A 1 73 ? -7.199 -14.546 5.630 1.00 61.22 73 ASN A N 1
ATOM 573 C CA . ASN A 1 73 ? -7.193 -15.449 6.772 1.00 61.22 73 ASN A CA 1
ATOM 574 C C . ASN A 1 73 ? -7.869 -14.753 7.951 1.00 61.22 73 ASN A C 1
ATOM 576 O O . ASN A 1 73 ? -7.409 -13.701 8.396 1.00 61.22 73 ASN A O 1
ATOM 580 N N . ASN A 1 74 ? -8.975 -15.323 8.435 1.00 61.12 74 ASN A N 1
ATOM 581 C CA . ASN A 1 74 ? -9.763 -14.784 9.546 1.00 61.12 74 ASN A CA 1
ATOM 582 C C . ASN A 1 74 ? -10.106 -13.286 9.398 1.00 61.12 74 ASN A C 1
ATOM 584 O O . ASN A 1 74 ? -9.996 -12.524 10.350 1.00 61.12 74 ASN A O 1
ATOM 588 N N . GLY A 1 75 ? -10.476 -12.844 8.190 1.00 63.50 75 GLY A N 1
ATOM 589 C CA . GLY A 1 75 ? -10.865 -11.452 7.920 1.00 63.50 75 GLY A CA 1
ATOM 590 C C . GLY A 1 75 ? -9.706 -10.463 7.745 1.00 63.50 75 GLY A C 1
ATOM 591 O O . GLY A 1 75 ? -9.934 -9.365 7.239 1.00 63.50 75 GLY A O 1
ATOM 592 N N . ASN A 1 76 ? -8.469 -10.857 8.060 1.00 75.69 76 ASN A N 1
ATOM 593 C CA . ASN A 1 76 ? -7.282 -10.075 7.733 1.00 75.69 76 ASN A CA 1
ATOM 594 C C . ASN A 1 76 ? -6.980 -10.191 6.239 1.00 75.69 76 ASN A C 1
ATOM 596 O O . ASN A 1 76 ? -7.037 -11.283 5.671 1.00 75.69 76 ASN A O 1
ATOM 600 N N . ARG A 1 77 ? -6.637 -9.067 5.607 1.00 82.38 77 ARG A N 1
ATOM 601 C CA . ARG A 1 77 ? -6.229 -9.013 4.201 1.00 82.38 77 ARG A CA 1
ATOM 602 C C . ARG A 1 77 ? -4.901 -8.288 4.061 1.00 82.38 77 ARG A C 1
ATOM 604 O O . ARG A 1 77 ? -4.586 -7.379 4.832 1.00 82.38 77 ARG A O 1
ATOM 611 N N . THR A 1 78 ? -4.149 -8.678 3.043 1.00 85.25 78 THR A N 1
ATOM 612 C CA . THR A 1 78 ? -2.983 -7.930 2.589 1.00 85.25 78 THR A CA 1
ATOM 613 C C . THR A 1 78 ? -3.301 -7.286 1.248 1.00 85.25 78 THR A C 1
ATOM 615 O O . THR A 1 78 ? -3.825 -7.937 0.344 1.00 85.25 78 THR A O 1
ATOM 618 N N . TRP A 1 79 ? -2.960 -6.012 1.112 1.00 86.19 79 TRP A N 1
ATOM 619 C CA . TRP A 1 79 ? -2.998 -5.278 -0.146 1.00 86.19 79 TRP A CA 1
ATOM 620 C C . TRP A 1 79 ? -1.595 -4.860 -0.547 1.00 86.19 79 TRP A C 1
ATOM 622 O O . TRP A 1 79 ? -0.706 -4.706 0.295 1.00 86.19 79 TRP A O 1
ATOM 632 N N . MET A 1 80 ? -1.420 -4.647 -1.844 1.00 86.19 80 MET A N 1
ATOM 633 C CA . MET A 1 80 ? -0.210 -4.066 -2.399 1.00 86.19 80 MET A CA 1
ATOM 634 C C . MET A 1 80 ? -0.530 -2.869 -3.282 1.00 86.19 80 MET A C 1
ATOM 636 O O . MET A 1 80 ? -1.571 -2.846 -3.942 1.00 86.19 80 MET A O 1
ATOM 640 N N . ALA A 1 81 ? 0.403 -1.921 -3.310 1.00 86.00 81 ALA A N 1
ATOM 641 C CA . ALA A 1 81 ? 0.454 -0.857 -4.296 1.00 86.00 81 ALA A CA 1
ATOM 642 C C . ALA A 1 81 ? 1.827 -0.821 -4.971 1.00 86.00 81 ALA A C 1
ATOM 644 O O . ALA A 1 81 ? 2.848 -0.690 -4.292 1.00 86.00 81 ALA A O 1
ATOM 645 N N . ALA A 1 82 ? 1.844 -0.955 -6.299 1.00 84.50 82 ALA A N 1
ATOM 646 C CA . ALA A 1 82 ? 3.074 -0.974 -7.081 1.00 84.50 82 ALA A CA 1
ATOM 647 C C . ALA A 1 82 ? 3.691 0.429 -7.155 1.00 84.50 82 ALA A C 1
ATOM 649 O O . ALA A 1 82 ? 3.061 1.389 -7.606 1.00 84.50 82 ALA A O 1
ATOM 650 N N . THR A 1 83 ? 4.950 0.539 -6.738 1.00 83.94 83 THR A N 1
ATOM 651 C CA . THR A 1 83 ? 5.755 1.769 -6.825 1.00 83.94 83 THR A CA 1
ATOM 652 C C . THR A 1 83 ? 7.022 1.556 -7.658 1.00 83.94 83 THR A C 1
ATOM 654 O O . THR A 1 83 ? 7.887 2.413 -7.733 1.00 83.94 83 THR A O 1
ATOM 657 N N . GLY A 1 84 ? 7.153 0.401 -8.299 1.00 82.44 84 GLY A N 1
ATOM 658 C CA . GLY A 1 84 ? 8.302 -0.003 -9.095 1.00 82.44 84 GLY A CA 1
ATOM 659 C C . GLY A 1 84 ? 8.099 -1.434 -9.584 1.00 82.44 84 GLY A C 1
ATOM 660 O O . GLY A 1 84 ? 7.210 -2.138 -9.109 1.00 82.44 84 GLY A O 1
ATOM 661 N N . GLU A 1 85 ? 8.930 -1.885 -10.518 1.00 81.06 85 GLU A N 1
ATOM 662 C CA . GLU A 1 85 ? 8.846 -3.253 -11.055 1.00 81.06 85 GLU A CA 1
ATOM 663 C C . GLU A 1 85 ? 9.041 -4.329 -9.971 1.00 81.06 85 GLU A C 1
ATOM 665 O O . GLU A 1 85 ? 8.302 -5.312 -9.918 1.00 81.06 85 GLU A O 1
ATOM 670 N N . ASP A 1 86 ? 9.970 -4.089 -9.043 1.00 79.81 86 ASP A N 1
ATOM 671 C CA . ASP A 1 86 ? 10.221 -4.932 -7.866 1.00 79.81 86 ASP A CA 1
ATOM 672 C C . ASP A 1 86 ? 10.045 -4.142 -6.553 1.00 79.81 86 ASP A C 1
ATOM 674 O O . ASP A 1 86 ? 10.586 -4.517 -5.512 1.00 79.81 86 ASP A O 1
ATOM 678 N N . GLU A 1 87 ? 9.320 -3.021 -6.601 1.00 84.19 87 GLU A N 1
ATOM 679 C CA . GLU A 1 87 ? 9.128 -2.121 -5.461 1.00 84.19 87 GLU A CA 1
ATOM 680 C C . GLU A 1 87 ? 7.652 -1.845 -5.237 1.00 84.19 87 GLU A C 1
ATOM 682 O O . GLU A 1 87 ? 6.890 -1.606 -6.175 1.00 84.19 87 GLU A O 1
ATOM 687 N N . TYR A 1 88 ? 7.241 -1.874 -3.979 1.00 84.94 88 TYR A N 1
ATOM 688 C CA . TYR A 1 88 ? 5.835 -1.807 -3.626 1.00 84.94 88 TYR A CA 1
ATOM 689 C C . TYR A 1 88 ? 5.632 -1.340 -2.192 1.00 84.94 88 TYR A C 1
ATOM 691 O O . TYR A 1 88 ? 6.511 -1.444 -1.334 1.00 84.94 88 TYR A O 1
ATOM 699 N N . ILE A 1 89 ? 4.423 -0.872 -1.918 1.00 86.50 89 ILE A N 1
ATOM 700 C CA . ILE A 1 89 ? 3.923 -0.666 -0.565 1.00 86.50 89 ILE A CA 1
ATOM 701 C C . ILE A 1 89 ? 3.018 -1.849 -0.232 1.00 86.50 89 ILE A C 1
ATOM 703 O O . ILE A 1 89 ? 2.016 -2.079 -0.905 1.00 86.50 89 ILE A O 1
ATOM 707 N N . GLU A 1 90 ? 3.375 -2.606 0.798 1.00 87.56 90 GLU A N 1
ATOM 708 C CA . GLU A 1 90 ? 2.536 -3.648 1.381 1.00 87.56 90 GLU A CA 1
ATOM 709 C C . GLU A 1 90 ? 1.716 -3.062 2.524 1.00 87.56 90 GLU A C 1
ATOM 711 O O . GLU A 1 90 ? 2.229 -2.304 3.349 1.00 87.56 90 GLU A O 1
ATOM 716 N N . ILE A 1 91 ? 0.442 -3.429 2.582 1.00 88.56 91 ILE A N 1
ATOM 717 C CA . ILE A 1 91 ? -0.463 -3.054 3.662 1.00 88.56 91 ILE A CA 1
ATOM 718 C C . ILE A 1 91 ? -1.089 -4.325 4.176 1.00 88.56 91 ILE A C 1
ATOM 720 O O . ILE A 1 91 ? -1.905 -4.948 3.502 1.00 88.56 91 ILE A O 1
ATOM 724 N N . LYS A 1 92 ? -0.710 -4.700 5.384 1.00 88.94 92 LYS A N 1
ATOM 725 C CA . LYS A 1 92 ? -1.209 -5.893 6.040 1.00 88.94 92 LYS A CA 1
ATOM 726 C C . LYS A 1 92 ? -2.176 -5.495 7.137 1.00 88.94 92 LYS A C 1
ATOM 728 O O . LYS A 1 92 ? -1.774 -4.834 8.091 1.00 88.94 92 LYS A O 1
ATOM 733 N N . GLN A 1 93 ? -3.426 -5.924 7.036 1.00 86.94 93 GLN A N 1
ATOM 734 C CA . GLN A 1 93 ? -4.348 -5.861 8.162 1.00 86.94 93 GLN A CA 1
ATOM 735 C C . GLN A 1 93 ? -3.939 -6.903 9.207 1.00 86.94 93 GLN A C 1
ATOM 737 O O . GLN A 1 93 ? -3.721 -8.072 8.889 1.00 86.94 93 GLN A O 1
ATOM 742 N N . THR A 1 94 ? -3.789 -6.464 10.450 1.00 87.31 94 THR A N 1
ATOM 743 C CA . THR A 1 94 ? -3.396 -7.300 11.595 1.00 87.31 94 THR A CA 1
ATOM 744 C C . THR A 1 94 ? -4.532 -7.476 12.609 1.00 87.31 94 THR A C 1
ATOM 746 O O . THR A 1 94 ? -4.388 -8.250 13.552 1.00 87.31 94 THR A O 1
ATOM 749 N N . GLY A 1 95 ? -5.663 -6.799 12.393 1.00 83.81 95 GLY A N 1
ATOM 750 C CA . GLY A 1 95 ? -6.931 -6.937 13.115 1.00 83.81 95 GLY A CA 1
ATOM 751 C C . GLY A 1 95 ? -7.992 -5.989 12.538 1.00 83.81 95 GLY A C 1
ATOM 752 O O . GLY A 1 95 ? -7.708 -5.245 11.599 1.00 83.81 95 GLY A O 1
ATOM 753 N N . ASP A 1 96 ? -9.198 -5.953 13.110 1.00 81.81 96 ASP A N 1
ATOM 754 C CA . ASP A 1 96 ? -10.354 -5.210 12.561 1.00 81.81 96 ASP A CA 1
ATOM 755 C C . ASP A 1 96 ? -10.064 -3.740 12.205 1.00 81.81 96 ASP A C 1
ATOM 757 O O . ASP A 1 96 ? -10.579 -3.223 11.215 1.00 81.81 96 ASP A O 1
ATOM 761 N N . LYS A 1 97 ? -9.208 -3.070 12.987 1.00 84.81 97 LYS A N 1
ATOM 762 C CA . LYS A 1 97 ? -8.765 -1.680 12.766 1.00 84.81 97 LYS A CA 1
ATOM 763 C C . LYS A 1 97 ? -7.258 -1.498 12.976 1.00 84.81 97 LYS A C 1
ATOM 765 O O . LYS A 1 97 ? -6.817 -0.435 13.415 1.00 84.81 97 LYS A O 1
ATOM 770 N N . SER A 1 98 ? -6.478 -2.537 12.690 1.00 87.56 98 SER A N 1
ATOM 771 C CA . SER A 1 98 ? -5.025 -2.530 12.877 1.00 87.56 98 SER A CA 1
ATOM 772 C C . SER A 1 98 ? -4.320 -2.896 11.579 1.00 87.56 98 SER A C 1
ATOM 774 O O . SER A 1 98 ? -4.727 -3.835 10.895 1.00 87.56 98 SER A O 1
ATOM 776 N N . PHE A 1 99 ? -3.272 -2.151 11.230 1.00 89.50 99 PHE A N 1
ATOM 777 C CA . PHE A 1 99 ? -2.580 -2.260 9.947 1.00 89.50 99 PHE A CA 1
ATOM 778 C C . PHE A 1 99 ? -1.074 -2.068 10.112 1.00 89.50 99 PHE A C 1
ATOM 780 O O . PHE A 1 99 ? -0.643 -1.170 10.827 1.00 89.50 99 PHE A O 1
ATOM 787 N N . ASN A 1 100 ? -0.275 -2.831 9.374 1.00 90.25 100 ASN A N 1
ATOM 788 C CA . ASN A 1 100 ? 1.147 -2.565 9.181 1.00 90.25 100 ASN A CA 1
ATOM 789 C C . ASN A 1 100 ? 1.383 -2.168 7.726 1.00 90.25 100 ASN A C 1
ATOM 791 O O . ASN A 1 100 ? 0.964 -2.876 6.811 1.00 90.25 100 ASN A O 1
ATOM 795 N N . ILE A 1 101 ? 2.052 -1.035 7.520 1.00 88.31 101 ILE A N 1
ATOM 796 C CA . ILE A 1 101 ? 2.493 -0.595 6.196 1.00 88.31 101 ILE A CA 1
ATOM 797 C C . ILE A 1 101 ? 3.984 -0.870 6.077 1.00 88.31 101 ILE A C 1
ATOM 799 O O . ILE A 1 101 ? 4.757 -0.390 6.907 1.00 88.31 101 ILE A O 1
ATOM 803 N N . THR A 1 102 ? 4.398 -1.568 5.028 1.00 86.50 102 THR A N 1
ATOM 804 C CA . THR A 1 102 ? 5.806 -1.827 4.733 1.00 86.50 102 THR A CA 1
ATOM 805 C C . THR A 1 102 ? 6.138 -1.319 3.339 1.00 86.50 102 THR A C 1
ATOM 807 O O . THR A 1 102 ? 5.585 -1.794 2.353 1.00 86.50 102 THR A O 1
ATOM 810 N N . LEU A 1 103 ? 7.066 -0.367 3.239 1.00 84.50 103 LEU A N 1
ATOM 811 C CA . LEU A 1 103 ? 7.699 -0.062 1.955 1.00 84.50 103 LEU A CA 1
ATOM 812 C C . LEU A 1 103 ? 8.721 -1.160 1.656 1.00 84.50 103 LEU A C 1
ATOM 814 O O . LEU A 1 103 ? 9.560 -1.460 2.506 1.00 84.50 103 LEU A O 1
ATOM 818 N N . VAL A 1 104 ? 8.655 -1.753 0.470 1.00 81.19 104 VAL A N 1
ATOM 819 C CA . VAL A 1 104 ? 9.597 -2.769 0.008 1.00 81.19 104 VAL A CA 1
ATOM 820 C C . VAL A 1 104 ? 10.261 -2.259 -1.261 1.00 81.19 104 VAL A C 1
ATOM 822 O O . VAL A 1 104 ? 9.598 -2.031 -2.266 1.00 81.19 104 VAL A O 1
ATOM 825 N N . GLY A 1 105 ? 11.574 -2.047 -1.188 1.00 79.56 105 GLY A N 1
ATOM 826 C CA . GLY A 1 105 ? 12.404 -1.720 -2.345 1.00 79.56 105 GLY A CA 1
ATOM 827 C C . GLY A 1 105 ? 13.049 -2.960 -2.962 1.00 79.56 105 GLY A C 1
ATOM 828 O O . GLY A 1 105 ? 13.034 -4.042 -2.362 1.00 79.56 105 GLY A O 1
ATOM 829 N N . ARG A 1 106 ? 13.682 -2.767 -4.127 1.00 71.00 106 ARG A N 1
ATOM 830 C CA . ARG A 1 106 ? 14.371 -3.825 -4.889 1.00 71.00 106 ARG A CA 1
ATOM 831 C C . ARG A 1 106 ? 15.434 -4.524 -4.032 1.00 71.00 106 ARG A C 1
ATOM 833 O O . ARG A 1 106 ? 15.518 -5.751 -4.006 1.00 71.00 106 ARG A O 1
ATOM 840 N N . ASP A 1 107 ? 16.172 -3.746 -3.240 1.00 67.25 107 ASP A N 1
ATOM 841 C CA . ASP A 1 107 ? 16.970 -4.256 -2.129 1.00 67.25 107 ASP A CA 1
ATOM 842 C C . ASP A 1 107 ? 16.110 -4.327 -0.864 1.00 67.25 107 ASP A C 1
ATOM 844 O O . ASP A 1 107 ? 15.761 -3.307 -0.263 1.00 67.25 107 ASP A O 1
ATOM 848 N N . LYS A 1 108 ? 15.830 -5.548 -0.388 1.00 57.94 108 LYS A N 1
ATOM 849 C CA . LYS A 1 108 ? 15.034 -5.845 0.827 1.00 57.94 108 LYS A CA 1
ATOM 850 C C . LYS A 1 108 ? 15.505 -5.121 2.105 1.00 57.94 108 LYS A C 1
ATOM 852 O O . LYS A 1 108 ? 14.824 -5.186 3.126 1.00 57.94 108 LYS A O 1
ATOM 857 N N . ARG A 1 109 ? 16.658 -4.445 2.059 1.00 54.62 109 ARG A N 1
ATOM 858 C CA . ARG A 1 109 ? 17.191 -3.566 3.109 1.00 54.62 109 ARG A CA 1
ATOM 859 C C . ARG A 1 109 ? 16.359 -2.295 3.311 1.00 54.62 109 ARG A C 1
ATOM 861 O O . ARG A 1 109 ? 16.407 -1.738 4.399 1.00 54.62 109 ARG A O 1
ATOM 868 N N . LEU A 1 110 ? 15.564 -1.861 2.327 1.00 57.88 110 LEU A N 1
ATOM 869 C CA . LEU A 1 110 ? 14.691 -0.685 2.451 1.00 57.88 110 LEU A CA 1
ATOM 870 C C . LEU A 1 110 ? 13.325 -1.003 3.090 1.00 57.88 110 LEU A C 1
ATOM 872 O O . LEU A 1 110 ? 12.326 -0.366 2.768 1.00 57.88 110 LEU A O 1
ATOM 876 N N . ARG A 1 111 ? 13.255 -2.001 3.980 1.00 64.88 111 ARG A N 1
ATOM 877 C CA . ARG A 1 111 ? 12.027 -2.304 4.724 1.00 64.88 111 ARG A CA 1
ATOM 878 C C . ARG A 1 111 ? 11.831 -1.283 5.832 1.00 64.88 111 ARG A C 1
ATOM 880 O O . ARG A 1 111 ? 12.496 -1.338 6.862 1.00 64.88 111 ARG A O 1
ATOM 887 N N . LYS A 1 112 ? 10.886 -0.368 5.626 1.00 73.25 112 LYS A N 1
ATOM 888 C CA . LYS A 1 112 ? 10.378 0.506 6.685 1.00 73.25 112 LYS A CA 1
ATOM 889 C C . LYS A 1 112 ? 8.951 0.108 7.010 1.00 73.25 112 LYS A C 1
ATOM 891 O O . LYS A 1 112 ? 8.060 0.300 6.187 1.00 73.25 112 LYS A O 1
ATOM 896 N N . GLU A 1 113 ? 8.762 -0.434 8.204 1.00 81.31 113 GLU A N 1
ATOM 897 C CA . GLU A 1 113 ? 7.452 -0.794 8.730 1.00 81.31 113 GLU A CA 1
ATOM 898 C C . GLU A 1 113 ? 6.878 0.359 9.559 1.00 81.31 113 GLU A C 1
ATOM 900 O O . GLU A 1 113 ? 7.594 1.046 10.288 1.00 81.31 113 GLU A O 1
ATOM 905 N N . THR A 1 114 ? 5.587 0.629 9.405 1.00 84.12 114 THR A N 1
ATOM 906 C CA . THR A 1 114 ? 4.853 1.604 10.213 1.00 84.12 114 THR A CA 1
ATOM 907 C C . THR A 1 114 ? 3.548 0.963 10.681 1.00 84.12 114 THR A C 1
ATOM 909 O O . THR A 1 114 ? 2.677 0.718 9.841 1.00 84.12 114 THR A O 1
ATOM 912 N N . PRO A 1 115 ? 3.411 0.6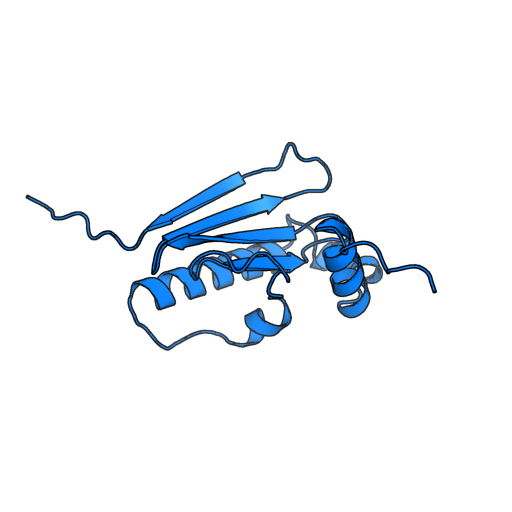63 11.984 1.00 85.88 115 PRO A N 1
ATOM 913 C CA . PRO A 1 115 ? 2.185 0.107 12.538 1.00 85.88 115 PRO A CA 1
ATOM 914 C C . PRO A 1 115 ? 1.132 1.196 12.787 1.00 85.88 115 PRO A C 1
ATOM 916 O O . PRO A 1 115 ? 1.453 2.330 13.145 1.00 85.88 115 PRO A O 1
ATOM 919 N N . TYR A 1 116 ? -0.133 0.817 12.640 1.00 85.31 116 TYR A N 1
ATOM 920 C CA . TYR A 1 116 ? -1.332 1.598 12.925 1.00 85.31 116 TYR A CA 1
ATOM 921 C C . TYR A 1 116 ? -2.298 0.728 13.732 1.00 85.31 116 TYR A C 1
ATOM 923 O O . TYR A 1 116 ? -2.535 -0.425 13.378 1.00 85.31 116 TYR A O 1
ATOM 931 N N . SER A 1 117 ? -2.862 1.267 14.811 1.00 82.56 117 SER A N 1
ATOM 932 C CA . SER A 1 117 ? -3.831 0.563 15.653 1.00 82.56 117 SER A CA 1
ATOM 933 C C . SER A 1 117 ? -4.881 1.540 16.163 1.00 82.56 117 SER A C 1
ATOM 935 O O . SER A 1 117 ? -4.543 2.601 16.683 1.00 82.56 117 SER A O 1
ATOM 937 N N . GLY A 1 118 ? -6.154 1.171 16.017 1.00 68.00 118 GLY A N 1
ATOM 938 C CA . GLY A 1 118 ? -7.300 1.926 16.523 1.00 68.00 118 GLY A CA 1
ATOM 939 C C . GLY A 1 118 ? -7.590 1.724 18.013 1.00 68.00 118 GLY A C 1
ATOM 940 O O . GLY A 1 118 ? -8.651 2.149 18.469 1.00 68.00 118 GLY A O 1
ATOM 941 N N . VAL A 1 119 ? -6.705 1.062 18.771 1.00 59.19 119 VAL A N 1
ATOM 942 C CA . VAL A 1 119 ? -6.840 0.983 20.2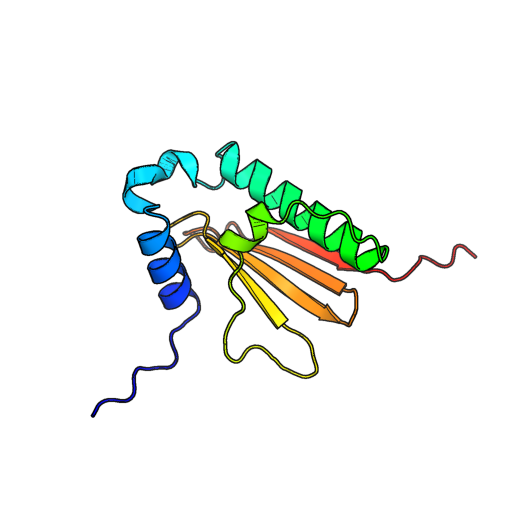31 1.00 59.19 119 VAL A CA 1
ATOM 943 C C . VAL A 1 119 ? -6.704 2.400 20.772 1.00 59.19 119 VAL A C 1
ATOM 945 O O . VAL A 1 119 ? -5.612 2.966 20.797 1.00 59.19 119 VAL A O 1
ATOM 948 N N . ALA A 1 120 ? -7.835 2.980 21.173 1.00 48.22 120 ALA A N 1
ATOM 949 C CA . ALA A 1 120 ? -7.842 4.161 22.009 1.00 48.22 120 ALA A CA 1
ATOM 950 C C . ALA A 1 120 ? -6.916 3.872 23.192 1.00 48.22 120 ALA A C 1
ATOM 952 O O . ALA A 1 120 ? -7.146 2.924 23.945 1.00 48.22 120 ALA A O 1
ATOM 953 N N . VAL A 1 121 ? -5.854 4.663 23.338 1.00 41.47 121 VAL A N 1
ATOM 954 C CA . VAL A 1 121 ? -5.188 4.783 24.628 1.00 41.47 121 VAL A CA 1
ATOM 955 C C . VAL A 1 121 ? -6.291 5.239 25.574 1.00 41.47 121 VAL A C 1
ATOM 957 O O . VAL A 1 121 ? -6.763 6.370 25.475 1.00 41.47 121 VAL A O 1
ATOM 960 N N . ALA A 1 122 ? -6.782 4.331 26.414 1.00 36.53 122 ALA A N 1
ATOM 961 C CA . ALA A 1 122 ? -7.548 4.723 27.576 1.00 36.53 122 ALA A CA 1
ATOM 962 C C . ALA A 1 122 ? -6.569 5.520 28.437 1.00 36.53 122 ALA A C 1
ATOM 964 O O . ALA A 1 122 ? -5.700 4.947 29.092 1.00 36.53 122 ALA A O 1
ATOM 965 N N . THR A 1 123 ? -6.628 6.844 28.329 1.00 36.59 123 THR A N 1
ATOM 966 C CA . THR A 1 123 ? -5.972 7.730 29.280 1.00 36.59 123 THR A CA 1
ATOM 967 C C . THR A 1 123 ? -6.642 7.460 30.624 1.00 36.59 123 THR A C 1
ATOM 969 O O . THR A 1 123 ? -7.826 7.758 30.784 1.00 36.59 123 THR A O 1
ATOM 972 N N . ILE A 1 124 ? -5.915 6.786 31.517 1.00 44.38 124 ILE A N 1
ATOM 973 C CA . ILE A 1 124 ? -6.252 6.656 32.941 1.00 44.38 124 ILE A CA 1
ATOM 974 C C . ILE A 1 124 ? -6.061 8.023 33.596 1.00 44.38 124 ILE A C 1
ATOM 976 O O . ILE A 1 124 ? -5.059 8.690 33.243 1.00 44.38 124 ILE A O 1
#

Secondary structure (DSSP, 8-state):
-PPP----HHHHHHHHHHHTT-GGGHHHHSTTSHHHHHHHHHHHHHHHHHHHT-----GGGGGGEEE-TT--BTTB-EEEEESSSS-EEEEEEEETTEEEEEEE-SSGGG-EEEEEE-------

pLDDT: mean 75.94, std 13.59, range [33.5, 90.25]

Foldseek 3Di:
DDDPPLQDPLNVLQVLCVVVVCVVVVQCLPCPHPNVVVLVVLVVVVLVCQLVVHDDHDCVSVSQWDWRPPQCDPNKTKIWGHSHSRWIWIWTDPDSSKIWIWTADPPNVRTDIDIDDSPPPPPD

Organism: Escherichia coli (NCBI:txid562)

Radius of gyration: 15.54 Å; chains: 1; bounding box: 33×42×52 Å